Protein AF-A0A9W6C426-F1 (afdb_monomer)

Organism: NCBI:txid2994035

Nearest PDB structures (foldseek):
  2np3-assembly1_A  TM=6.217E-01  e=1.677E+00  Streptomyces coelicolor
  7q3g-assembly1_B  TM=4.471E-01  e=3.469E+00  Desulfofustis sp. PB-SRB1
  1wkb-assembly1_A  TM=2.746E-01  e=7.175E+00  Pyrococcus horikoshii

Structure (mmCIF, N/CA/C/O backbone):
data_AF-A0A9W6C426-F1
#
_entry.id   AF-A0A9W6C426-F1
#
loop_
_atom_site.group_PDB
_atom_site.id
_atom_site.type_symbol
_atom_site.label_atom_id
_atom_site.label_alt_id
_atom_site.label_comp_id
_atom_site.label_asym_id
_atom_site.label_entity_id
_atom_site.label_seq_id
_atom_site.pdbx_PDB_ins_code
_atom_site.Cartn_x
_atom_site.Cartn_y
_atom_site.Cartn_z
_atom_site.occupancy
_atom_site.B_iso_or_equiv
_atom_site.auth_seq_id
_atom_site.auth_comp_id
_atom_site.auth_asym_id
_atom_site.auth_atom_id
_atom_site.pdbx_PDB_model_num
ATOM 1 N N . MET A 1 1 ? -37.315 -2.433 -3.346 1.00 57.47 1 MET A N 1
ATOM 2 C CA . MET A 1 1 ? -35.868 -2.476 -3.648 1.00 57.47 1 MET A CA 1
ATOM 3 C C . MET A 1 1 ? -35.160 -3.072 -2.438 1.00 57.47 1 MET A C 1
ATOM 5 O O . MET A 1 1 ? -35.534 -2.730 -1.323 1.00 57.47 1 MET A O 1
ATOM 9 N N . ASP A 1 2 ? -34.257 -4.036 -2.624 1.00 78.31 2 ASP A N 1
ATOM 10 C CA . ASP A 1 2 ? -33.597 -4.727 -1.507 1.00 78.31 2 ASP A CA 1
ATOM 11 C C . ASP A 1 2 ? -32.566 -3.794 -0.852 1.00 78.31 2 ASP A C 1
ATOM 13 O O . ASP A 1 2 ? -31.550 -3.458 -1.465 1.00 78.31 2 ASP A O 1
ATOM 17 N N . LYS A 1 3 ? -32.824 -3.387 0.398 1.00 67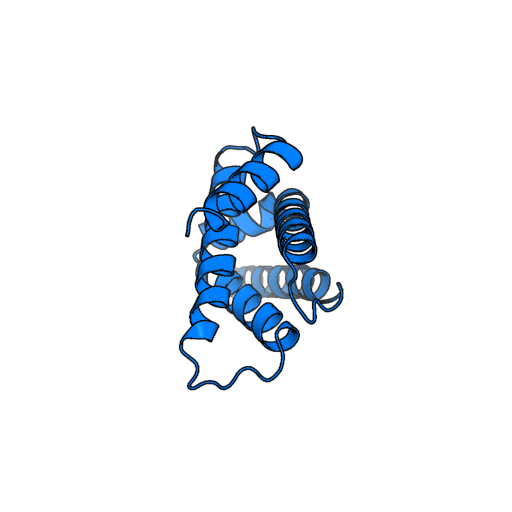.25 3 LYS A N 1
ATOM 18 C CA . LYS A 1 3 ? -31.956 -2.483 1.170 1.00 67.25 3 LYS A CA 1
ATOM 19 C C . LYS A 1 3 ? -30.510 -2.991 1.258 1.00 67.25 3 LYS A C 1
ATOM 21 O O . LYS A 1 3 ? -29.590 -2.182 1.362 1.00 67.25 3 LYS A O 1
ATOM 26 N N . ARG A 1 4 ? -30.281 -4.311 1.170 1.00 61.16 4 ARG A N 1
ATOM 27 C CA . ARG A 1 4 ? -28.927 -4.894 1.116 1.00 61.16 4 ARG A CA 1
ATOM 28 C C . ARG A 1 4 ? -28.231 -4.631 -0.218 1.00 61.16 4 ARG A C 1
ATOM 30 O O . ARG A 1 4 ? -27.038 -4.336 -0.227 1.00 61.16 4 ARG A O 1
ATOM 37 N N . LYS A 1 5 ? -28.955 -4.692 -1.340 1.00 63.97 5 LYS A N 1
ATOM 38 C CA . LYS A 1 5 ? -28.400 -4.356 -2.662 1.00 63.97 5 LYS A CA 1
ATOM 39 C C . LYS A 1 5 ? -28.050 -2.876 -2.762 1.00 63.97 5 LYS A C 1
ATOM 41 O O . LYS A 1 5 ? -26.979 -2.561 -3.264 1.00 63.97 5 LYS A O 1
ATOM 46 N N . GLU A 1 6 ? -28.892 -1.989 -2.238 1.00 62.62 6 GLU A N 1
ATOM 47 C CA . GLU A 1 6 ? -28.593 -0.550 -2.197 1.00 62.62 6 GLU A CA 1
ATOM 48 C C . GLU A 1 6 ? -27.393 -0.220 -1.307 1.00 62.62 6 GLU A C 1
ATOM 50 O O . GLU A 1 6 ? -26.565 0.605 -1.685 1.00 62.62 6 GLU A O 1
ATOM 55 N N . ALA A 1 7 ? -27.265 -0.868 -0.146 1.00 56.91 7 ALA A N 1
ATOM 56 C CA . ALA A 1 7 ? -26.103 -0.688 0.721 1.00 56.91 7 ALA A CA 1
ATOM 57 C C . ALA A 1 7 ? -24.811 -1.157 0.032 1.00 56.91 7 ALA A C 1
ATOM 59 O O . ALA A 1 7 ? -23.821 -0.429 0.029 1.00 56.91 7 ALA A O 1
ATOM 60 N N . ASN A 1 8 ? -24.837 -2.321 -0.625 1.00 55.59 8 ASN A N 1
ATOM 61 C CA . ASN A 1 8 ? -23.698 -2.824 -1.394 1.00 55.59 8 ASN A CA 1
ATOM 62 C C . ASN A 1 8 ? -23.347 -1.920 -2.583 1.00 55.59 8 ASN A C 1
ATOM 64 O O . ASN A 1 8 ? -22.170 -1.740 -2.882 1.00 55.59 8 ASN A O 1
ATOM 68 N N . LEU A 1 9 ? -24.346 -1.338 -3.252 1.00 57.94 9 LEU A N 1
ATOM 69 C CA . LEU A 1 9 ? -24.132 -0.414 -4.364 1.00 57.94 9 LEU A CA 1
ATOM 70 C C . LEU A 1 9 ? -23.492 0.896 -3.886 1.00 57.94 9 LEU A C 1
ATOM 72 O O . LEU A 1 9 ? -22.488 1.310 -4.448 1.00 57.94 9 LEU A O 1
ATOM 76 N N . ARG A 1 10 ? -23.975 1.477 -2.780 1.00 61.31 10 ARG A N 1
ATOM 77 C CA . ARG A 1 10 ? -23.374 2.680 -2.172 1.00 61.31 10 ARG A CA 1
ATOM 78 C C . ARG A 1 10 ? -21.956 2.441 -1.670 1.00 61.31 10 ARG A C 1
ATOM 80 O O . ARG A 1 10 ? -21.122 3.339 -1.730 1.00 61.31 10 ARG A O 1
ATOM 87 N N . VAL A 1 11 ? -21.679 1.242 -1.155 1.00 56.84 11 VAL A N 1
ATOM 88 C CA . VAL A 1 11 ? -20.317 0.832 -0.793 1.00 56.84 11 VAL A CA 1
ATOM 89 C C . VAL A 1 11 ? -19.450 0.787 -2.051 1.00 56.84 11 VAL A C 1
ATOM 91 O O . VAL A 1 11 ? -18.407 1.426 -2.063 1.00 56.84 11 VAL A O 1
ATOM 94 N N . LYS A 1 12 ? -19.905 0.151 -3.138 1.00 54.16 12 LYS A N 1
ATOM 95 C CA . LYS A 1 12 ? -19.196 0.131 -4.432 1.00 54.16 12 LYS A CA 1
ATOM 96 C C . LYS A 1 12 ? -18.972 1.521 -5.037 1.00 54.16 12 LYS A C 1
ATOM 98 O O . LYS A 1 12 ? -17.904 1.764 -5.583 1.00 54.16 12 LYS A O 1
ATOM 103 N N . GLU A 1 13 ? -19.927 2.437 -4.915 1.00 61.69 13 GLU A N 1
ATOM 104 C CA . GLU A 1 13 ? -19.784 3.822 -5.384 1.00 61.69 13 GLU A CA 1
ATOM 105 C C . GLU A 1 13 ? -18.767 4.595 -4.546 1.00 61.69 13 GLU A C 1
ATOM 107 O O . GLU A 1 13 ? -17.865 5.205 -5.104 1.00 61.69 13 GLU A O 1
ATOM 112 N N . LYS A 1 14 ? -18.831 4.503 -3.210 1.00 55.56 14 LYS A N 1
ATOM 113 C CA . LYS A 1 14 ? -17.817 5.112 -2.332 1.00 55.56 14 LYS A CA 1
ATOM 114 C C . LYS A 1 14 ? -16.420 4.555 -2.588 1.00 55.56 14 LYS A C 1
ATOM 116 O O . LYS A 1 14 ? -15.454 5.305 -2.517 1.00 55.56 14 LYS A O 1
ATOM 121 N N . ILE A 1 15 ? -16.331 3.262 -2.893 1.00 56.28 15 ILE A N 1
ATOM 122 C CA . ILE A 1 15 ? -15.105 2.589 -3.323 1.00 56.28 15 ILE A CA 1
ATOM 123 C C . ILE A 1 15 ? -14.601 3.228 -4.612 1.00 56.28 15 ILE A C 1
ATOM 125 O O . ILE A 1 15 ? -13.499 3.760 -4.619 1.00 56.28 15 ILE A O 1
ATOM 129 N N . ALA A 1 16 ? -15.421 3.255 -5.664 1.00 52.25 16 ALA A N 1
ATOM 130 C CA . ALA A 1 16 ? -15.054 3.823 -6.956 1.00 52.25 16 ALA A CA 1
ATOM 131 C C . ALA A 1 16 ? -14.654 5.303 -6.856 1.00 52.25 16 ALA A C 1
ATOM 133 O O . ALA A 1 16 ? -13.658 5.696 -7.445 1.00 52.25 16 ALA A O 1
ATOM 134 N N . THR A 1 17 ? -15.369 6.118 -6.077 1.00 55.06 17 THR A N 1
ATOM 135 C CA . THR A 1 17 ? -15.044 7.539 -5.884 1.00 55.06 17 THR A CA 1
ATOM 136 C C . THR A 1 17 ? -13.759 7.732 -5.090 1.00 55.06 17 THR A C 1
ATOM 138 O O . THR A 1 17 ? -12.928 8.546 -5.483 1.00 55.06 17 THR A O 1
ATOM 141 N N . ALA A 1 18 ? -13.569 6.981 -3.998 1.00 54.41 18 ALA A N 1
ATOM 142 C CA . ALA A 1 18 ? -12.328 7.037 -3.235 1.00 54.41 18 ALA A CA 1
ATOM 143 C C . ALA A 1 18 ? -11.147 6.656 -4.126 1.00 54.41 18 ALA A C 1
ATOM 145 O O . ALA A 1 18 ? -10.164 7.377 -4.111 1.00 54.41 18 ALA A O 1
ATOM 146 N N . LEU A 1 19 ? -11.297 5.599 -4.934 1.00 53.09 19 LEU A N 1
ATOM 147 C CA . LEU A 1 19 ? -10.310 5.082 -5.883 1.00 53.09 19 LEU A CA 1
ATOM 148 C C . LEU A 1 19 ? -10.016 6.031 -7.052 1.00 53.09 19 LEU A C 1
ATOM 150 O O . LEU A 1 19 ? -8.852 6.238 -7.369 1.00 53.09 19 LEU A O 1
ATOM 154 N N . LEU A 1 20 ? -11.034 6.648 -7.660 1.00 53.09 20 LEU A N 1
ATOM 155 C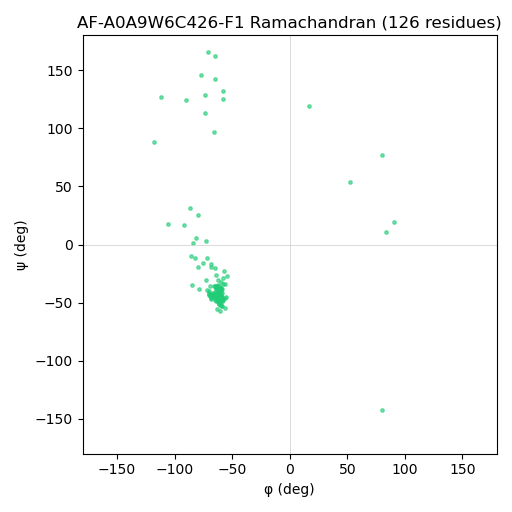 CA . LEU A 1 20 ? -10.871 7.666 -8.708 1.00 53.09 20 LEU A CA 1
ATOM 156 C C . LEU A 1 20 ? -10.064 8.864 -8.196 1.00 53.09 20 LEU A C 1
ATOM 158 O O . LEU A 1 20 ? -9.187 9.357 -8.895 1.00 53.09 20 LEU A O 1
ATOM 162 N N . TYR A 1 21 ? -10.282 9.256 -6.939 1.00 53.16 21 TYR A N 1
ATOM 163 C CA . TYR A 1 21 ? -9.503 10.304 -6.281 1.00 53.16 21 TYR A CA 1
ATOM 164 C C . TYR A 1 21 ? -8.036 9.896 -6.016 1.00 53.16 21 TYR A C 1
ATOM 166 O O . TYR A 1 21 ? -7.184 10.756 -5.810 1.00 53.16 21 TYR A O 1
ATOM 174 N N . LEU A 1 22 ? -7.718 8.591 -6.017 1.00 51.47 22 LEU A N 1
ATOM 175 C CA . LEU A 1 2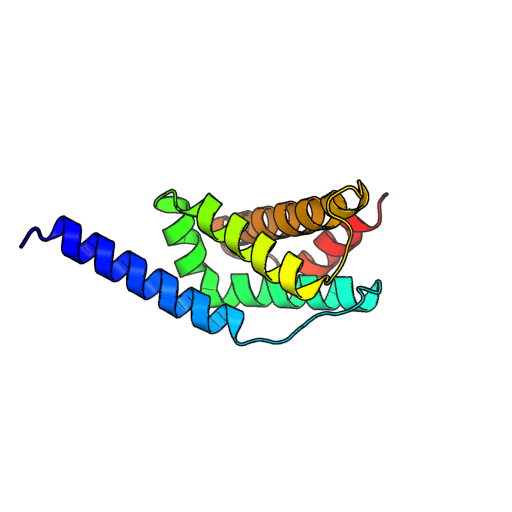2 ? -6.339 8.080 -5.869 1.00 51.47 22 LEU A CA 1
ATOM 176 C C . LEU A 1 22 ? -5.614 8.049 -7.204 1.00 51.47 22 LEU A C 1
ATOM 178 O O . LEU A 1 22 ? -4.410 8.276 -7.251 1.00 51.47 22 LEU A O 1
ATOM 182 N N . LEU A 1 23 ? -6.363 7.758 -8.269 1.00 49.06 23 LEU A N 1
ATOM 183 C CA . LEU A 1 23 ? -5.872 7.680 -9.641 1.00 49.06 23 LEU A CA 1
ATOM 184 C C . LEU A 1 23 ? -5.606 9.069 -10.250 1.00 49.06 23 LEU A C 1
ATOM 186 O O . LEU A 1 23 ? -4.885 9.173 -11.235 1.00 49.06 23 LEU A O 1
ATOM 190 N N . GLU A 1 24 ? -6.126 10.148 -9.654 1.00 51.22 24 GLU A N 1
ATOM 191 C CA . GLU A 1 24 ? -5.888 11.534 -10.095 1.00 51.22 24 GLU A CA 1
ATOM 192 C C . GLU A 1 24 ? -4.474 12.086 -9.789 1.00 51.22 24 GLU A C 1
ATOM 194 O O . GLU A 1 24 ? -4.184 13.243 -10.101 1.00 51.22 24 GLU A O 1
ATOM 199 N N . GLN A 1 25 ? -3.551 11.297 -9.222 1.00 46.25 25 GLN A N 1
ATOM 200 C CA . GLN A 1 25 ? -2.183 11.739 -8.897 1.00 46.25 25 GLN A CA 1
ATOM 201 C C . GLN A 1 25 ? -1.134 11.043 -9.795 1.00 46.25 25 GLN A C 1
ATOM 203 O O . GLN A 1 25 ? -1.113 9.826 -9.946 1.00 46.25 25 GLN A O 1
ATOM 208 N N . LYS A 1 26 ? -0.286 11.862 -10.438 1.00 48.44 26 LYS A N 1
ATOM 209 C CA . LYS A 1 26 ? 0.528 11.563 -11.636 1.00 48.44 26 LYS A CA 1
ATOM 210 C C . LYS A 1 26 ? 1.637 10.497 -11.496 1.00 48.44 26 LYS A C 1
ATOM 212 O O . LYS A 1 26 ? 2.408 10.509 -10.549 1.00 48.44 26 LYS A O 1
ATOM 217 N N . SER A 1 27 ? 1.768 9.725 -12.586 1.00 45.91 27 SER A N 1
ATOM 218 C CA . SER A 1 27 ? 2.952 9.178 -13.296 1.00 45.91 27 SER A CA 1
ATOM 219 C C . SER A 1 27 ? 4.326 9.149 -12.602 1.00 45.91 27 SER A C 1
ATOM 221 O O . SER A 1 27 ? 4.965 10.185 -12.432 1.00 45.91 27 SER A O 1
ATOM 223 N N . ILE A 1 28 ? 4.869 7.937 -12.443 1.00 39.62 28 ILE A N 1
ATOM 224 C CA . ILE A 1 28 ? 6.274 7.633 -12.122 1.00 39.62 28 ILE A CA 1
ATOM 225 C C . ILE A 1 28 ? 6.902 6.827 -13.275 1.00 39.62 28 ILE A C 1
ATOM 227 O O . ILE A 1 28 ? 6.921 5.597 -13.267 1.00 39.62 28 ILE A O 1
ATOM 231 N N . SER A 1 29 ? 7.464 7.504 -14.269 1.00 39.19 29 SER A N 1
ATOM 232 C CA . SER A 1 29 ? 8.318 6.841 -15.256 1.00 39.19 29 SER A CA 1
ATOM 233 C C . SER A 1 29 ? 9.774 6.861 -14.781 1.00 39.19 29 SER A C 1
ATOM 235 O O . SER A 1 29 ? 10.315 7.944 -14.596 1.00 39.19 29 SER A O 1
ATOM 237 N N . GLN A 1 30 ? 10.390 5.672 -14.698 1.00 42.25 30 GLN A N 1
ATOM 238 C CA . GLN A 1 30 ? 11.814 5.378 -14.420 1.00 42.25 30 GLN A CA 1
ATOM 239 C C . GLN A 1 30 ? 12.252 5.428 -12.947 1.00 42.25 30 GLN A C 1
ATOM 241 O O . GLN A 1 30 ? 12.942 6.340 -12.551 1.00 42.25 30 GLN A O 1
ATOM 246 N N . ILE A 1 31 ? 11.943 4.401 -12.146 1.00 50.62 31 ILE A N 1
ATOM 247 C CA . ILE A 1 31 ? 12.299 4.350 -10.714 1.00 50.62 31 ILE A CA 1
ATOM 248 C C . ILE A 1 31 ? 13.828 4.278 -10.492 1.00 50.62 31 ILE A C 1
ATOM 250 O O . ILE A 1 31 ? 14.424 3.201 -10.483 1.00 50.62 31 ILE A O 1
ATOM 254 N N . THR A 1 32 ? 14.470 5.415 -10.238 1.00 51.34 32 THR A N 1
ATOM 255 C CA . THR A 1 32 ? 15.731 5.498 -9.490 1.00 51.34 32 THR A CA 1
ATOM 256 C C . THR A 1 32 ? 15.491 5.203 -8.003 1.00 51.34 32 THR A C 1
ATOM 258 O O . THR A 1 32 ? 14.364 5.219 -7.510 1.00 51.34 32 THR A O 1
ATOM 261 N N . ILE A 1 33 ? 16.557 4.947 -7.233 1.00 53.59 33 ILE A N 1
ATOM 262 C CA . ILE A 1 33 ? 16.460 4.695 -5.779 1.00 53.59 33 ILE A CA 1
ATOM 263 C C . ILE A 1 33 ? 15.757 5.854 -5.044 1.00 53.59 33 ILE A C 1
ATOM 265 O O . ILE A 1 33 ? 15.042 5.624 -4.068 1.00 53.59 33 ILE A O 1
ATOM 269 N N . THR A 1 34 ? 15.945 7.088 -5.513 1.00 55.56 34 THR A N 1
ATOM 270 C CA . THR A 1 34 ? 15.288 8.279 -4.963 1.00 55.56 34 THR A CA 1
ATOM 271 C C . THR A 1 34 ? 13.788 8.261 -5.244 1.00 55.56 34 THR A C 1
ATOM 273 O O . THR A 1 34 ? 12.997 8.503 -4.333 1.00 55.56 34 THR A O 1
ATOM 276 N N . GLU A 1 35 ? 13.386 7.896 -6.461 1.00 65.56 35 GLU A N 1
ATOM 277 C CA . GLU A 1 35 ? 11.972 7.739 -6.816 1.00 65.56 35 GLU A CA 1
ATOM 278 C C . GLU A 1 35 ? 11.332 6.581 -6.052 1.00 65.56 35 GLU A C 1
ATOM 280 O O . GLU A 1 35 ? 10.207 6.716 -5.596 1.00 65.56 35 GLU A O 1
ATOM 285 N N . LEU A 1 36 ? 12.050 5.483 -5.793 1.00 66.38 36 LEU A N 1
ATOM 286 C CA . LEU A 1 36 ? 11.526 4.382 -4.977 1.00 66.38 36 LEU A CA 1
ATOM 287 C C . LEU A 1 36 ? 11.138 4.850 -3.567 1.00 66.38 36 LEU A C 1
ATOM 289 O O . LEU A 1 36 ? 10.059 4.506 -3.079 1.00 66.38 36 LEU A O 1
ATOM 293 N N . ILE A 1 37 ? 12.008 5.641 -2.928 1.00 68.12 37 ILE A N 1
ATOM 294 C CA . ILE A 1 37 ? 11.750 6.205 -1.596 1.00 68.12 37 ILE A CA 1
ATOM 295 C C . ILE A 1 37 ? 10.560 7.161 -1.642 1.00 68.12 37 ILE A C 1
ATOM 297 O O . ILE A 1 37 ? 9.667 7.077 -0.799 1.00 68.12 37 ILE A O 1
ATOM 301 N N . GLN A 1 38 ? 10.528 8.054 -2.632 1.00 74.12 38 GLN A N 1
ATOM 302 C CA . GLN A 1 38 ? 9.427 9.001 -2.799 1.00 74.12 38 GLN A CA 1
ATOM 303 C C . GLN A 1 38 ? 8.095 8.277 -3.030 1.00 74.12 38 GLN A C 1
ATOM 305 O O . GLN A 1 38 ? 7.104 8.609 -2.387 1.00 74.12 38 GLN A O 1
ATOM 310 N N . ASN A 1 39 ? 8.080 7.232 -3.855 1.00 76.81 39 ASN A N 1
ATOM 311 C CA . ASN A 1 39 ? 6.888 6.437 -4.146 1.00 76.81 39 ASN A CA 1
ATOM 312 C C . ASN A 1 39 ? 6.399 5.665 -2.927 1.00 76.81 39 ASN A C 1
ATOM 314 O O . ASN A 1 39 ? 5.204 5.661 -2.641 1.00 76.81 39 ASN A O 1
ATOM 318 N N . ALA A 1 40 ? 7.318 5.056 -2.171 1.00 83.75 40 ALA A N 1
ATOM 319 C CA . ALA A 1 40 ? 6.972 4.387 -0.923 1.00 83.75 40 ALA A CA 1
ATOM 320 C C . ALA A 1 40 ? 6.346 5.377 0.069 1.00 83.75 40 ALA A C 1
ATOM 322 O O . ALA A 1 40 ? 5.280 5.097 0.617 1.00 83.75 40 ALA A O 1
ATOM 323 N N . ARG A 1 41 ? 6.953 6.562 0.236 1.00 87.00 41 ARG A N 1
ATOM 324 C CA . ARG A 1 41 ? 6.417 7.625 1.096 1.00 87.00 41 ARG A CA 1
ATOM 325 C C . ARG A 1 41 ? 5.024 8.063 0.653 1.00 87.00 41 ARG A C 1
ATOM 327 O O . ARG A 1 41 ? 4.128 8.125 1.487 1.00 87.00 41 ARG A O 1
ATOM 334 N N . MET A 1 42 ? 4.830 8.337 -0.639 1.00 83.62 42 MET A N 1
ATOM 335 C CA . MET A 1 42 ? 3.525 8.717 -1.196 1.00 83.62 42 MET A CA 1
ATOM 336 C C . MET A 1 42 ? 2.478 7.624 -0.963 1.00 83.62 42 MET A C 1
ATOM 338 O O . MET A 1 42 ? 1.353 7.923 -0.567 1.00 83.62 42 MET A O 1
ATOM 342 N N . GLY A 1 43 ? 2.857 6.354 -1.130 1.00 84.88 43 GLY A N 1
ATOM 343 C CA . GLY A 1 43 ? 2.010 5.211 -0.808 1.00 84.88 43 GLY A CA 1
ATOM 344 C C . GLY A 1 43 ? 1.596 5.197 0.663 1.00 84.88 43 GLY A C 1
ATOM 345 O O . GLY A 1 43 ? 0.404 5.162 0.967 1.00 84.88 43 GLY A O 1
ATOM 346 N N . PHE A 1 44 ? 2.552 5.276 1.592 1.00 90.75 44 PHE A N 1
ATOM 347 C CA . PHE A 1 44 ? 2.245 5.309 3.025 1.00 90.75 44 PHE A CA 1
ATOM 348 C C . PHE A 1 44 ? 1.453 6.552 3.436 1.00 90.75 44 PHE A C 1
ATOM 350 O O . PHE A 1 44 ? 0.558 6.439 4.269 1.00 90.75 44 PHE A O 1
ATOM 357 N N . GLU A 1 45 ? 1.695 7.717 2.835 1.00 88.31 45 GLU A N 1
ATOM 358 C CA . GLU A 1 45 ? 0.892 8.917 3.081 1.00 88.31 45 GLU A CA 1
ATOM 359 C C . GLU A 1 45 ? -0.555 8.713 2.619 1.00 88.31 45 GLU A C 1
ATOM 361 O O . GLU A 1 45 ? -1.497 9.017 3.359 1.00 88.31 45 GLU A O 1
ATOM 366 N N . PHE A 1 46 ? -0.739 8.134 1.429 1.00 85.12 46 PHE A N 1
ATOM 367 C CA . PHE A 1 46 ? -2.044 7.755 0.908 1.00 85.12 46 PHE A CA 1
ATOM 368 C C . PHE A 1 46 ? -2.770 6.810 1.884 1.00 85.12 46 PHE A C 1
ATOM 370 O O . PHE A 1 46 ? -3.870 7.121 2.354 1.00 85.12 46 PHE A O 1
ATOM 377 N N . PHE A 1 47 ? -2.141 5.700 2.276 1.00 88.75 47 PHE A N 1
ATOM 378 C CA . PHE A 1 47 ? -2.725 4.772 3.247 1.00 88.75 47 PHE A CA 1
ATOM 379 C C . PHE A 1 47 ? -2.984 5.447 4.595 1.00 88.75 47 PHE A C 1
ATOM 381 O O . PHE A 1 47 ? -4.025 5.220 5.206 1.00 88.75 47 PHE A O 1
ATOM 388 N N . GLY A 1 48 ? -2.092 6.328 5.040 1.00 88.44 48 GLY A N 1
ATOM 389 C CA . GLY A 1 48 ? -2.243 7.109 6.260 1.00 88.44 48 GLY A CA 1
ATOM 390 C C . GLY A 1 48 ? -3.502 7.973 6.242 1.00 88.44 48 GLY A C 1
ATOM 391 O O . GLY A 1 48 ? -4.290 7.933 7.195 1.00 88.44 48 GLY A O 1
ATOM 392 N N . ARG A 1 49 ? -3.725 8.694 5.139 1.00 85.62 49 ARG A N 1
ATOM 393 C CA . ARG A 1 49 ? -4.853 9.611 4.937 1.00 85.62 49 ARG A CA 1
ATOM 394 C C . ARG A 1 49 ? -6.188 8.884 4.787 1.00 85.62 49 ARG A C 1
ATOM 396 O O . ARG A 1 49 ? -7.169 9.284 5.407 1.00 85.62 49 ARG A O 1
ATOM 403 N N . TYR A 1 50 ? -6.225 7.795 4.021 1.00 83.94 50 TYR A N 1
ATOM 404 C CA . TYR A 1 50 ? -7.461 7.067 3.689 1.00 83.94 50 TYR A CA 1
ATOM 405 C C . TYR A 1 50 ? -7.607 5.732 4.432 1.00 83.94 50 TYR A C 1
ATOM 407 O O . TYR A 1 50 ? -8.417 4.879 4.066 1.00 83.94 50 TYR A O 1
ATOM 415 N N . GLY A 1 51 ? -6.844 5.552 5.510 1.00 87.69 51 GLY A N 1
ATOM 416 C CA . GLY A 1 51 ? -6.680 4.266 6.180 1.00 87.69 51 GLY A CA 1
ATOM 417 C C . GLY A 1 51 ? -7.967 3.618 6.674 1.00 87.69 51 GLY A C 1
ATOM 418 O O . GLY A 1 51 ? -8.091 2.402 6.593 1.00 87.69 51 GLY A O 1
ATOM 419 N N . GLN A 1 52 ? -8.956 4.403 7.115 1.00 84.62 52 GLN A N 1
ATOM 420 C CA . GLN A 1 52 ? -10.242 3.847 7.546 1.00 84.62 52 GLN A CA 1
ATOM 421 C C . GLN A 1 52 ? -10.982 3.161 6.388 1.00 84.62 52 GLN A C 1
ATOM 423 O O . GLN A 1 52 ? -11.494 2.061 6.560 1.00 84.62 52 GLN A O 1
ATOM 428 N N . ILE A 1 53 ? -10.971 3.764 5.194 1.00 82.38 53 ILE A N 1
ATOM 429 C CA . ILE A 1 53 ? -11.592 3.188 3.993 1.00 82.38 53 ILE A CA 1
ATOM 430 C C . ILE A 1 53 ? -10.871 1.892 3.612 1.00 82.38 53 ILE A C 1
ATOM 432 O O . ILE A 1 53 ? -11.515 0.883 3.344 1.00 82.38 53 ILE A O 1
ATOM 436 N N . VAL A 1 54 ? -9.536 1.896 3.642 1.00 85.19 54 VAL A N 1
ATOM 437 C CA . VAL A 1 54 ? -8.716 0.710 3.344 1.00 85.19 54 VAL A CA 1
ATOM 438 C C . VAL A 1 54 ? -8.990 -0.423 4.339 1.00 85.19 54 VAL A C 1
ATOM 440 O O . VAL A 1 54 ? -9.144 -1.576 3.932 1.00 85.19 54 VAL A O 1
ATOM 443 N N . LEU A 1 55 ? -9.095 -0.106 5.633 1.00 89.81 55 LEU A N 1
ATOM 444 C CA . LEU A 1 55 ? -9.416 -1.073 6.684 1.00 89.81 55 LEU A CA 1
ATOM 445 C C . LEU A 1 55 ? -10.824 -1.648 6.523 1.00 89.81 55 LEU A C 1
ATOM 447 O O . LEU A 1 55 ? -10.990 -2.866 6.611 1.00 89.81 55 LEU A O 1
ATOM 451 N N . ASP A 1 56 ? -11.816 -0.801 6.254 1.00 85.25 56 ASP A N 1
ATOM 452 C CA . ASP A 1 56 ? -13.196 -1.228 6.025 1.00 85.25 56 ASP A CA 1
ATOM 453 C C . ASP A 1 56 ? -13.273 -2.146 4.801 1.00 85.25 56 ASP A C 1
ATOM 455 O O . ASP A 1 56 ? -13.841 -3.236 4.870 1.00 85.25 56 ASP A O 1
ATOM 459 N N . LEU A 1 57 ? -12.618 -1.767 3.702 1.00 80.44 57 LEU A N 1
ATOM 460 C CA . LEU A 1 57 ? -12.569 -2.571 2.485 1.00 80.44 57 LEU A CA 1
ATOM 461 C C . LEU A 1 57 ? -11.935 -3.934 2.700 1.00 80.44 57 LEU A C 1
ATOM 463 O O . LEU A 1 57 ? -12.508 -4.953 2.311 1.00 80.44 57 LEU A O 1
ATOM 467 N N . HIS A 1 58 ? -10.777 -3.963 3.355 1.00 86.69 58 HIS A N 1
ATOM 468 C CA . HIS A 1 58 ? -10.124 -5.213 3.704 1.00 86.69 58 HIS A CA 1
ATOM 469 C C . HIS A 1 58 ? -11.031 -6.069 4.603 1.00 86.69 58 HIS A C 1
ATOM 471 O O . HIS A 1 58 ? -11.165 -7.272 4.381 1.00 86.69 58 HIS A O 1
ATOM 477 N N . ARG A 1 59 ? -11.684 -5.469 5.607 1.00 88.25 59 ARG A N 1
ATOM 478 C CA . ARG A 1 59 ? -12.596 -6.170 6.525 1.00 88.25 59 ARG A CA 1
ATOM 479 C C . ARG A 1 59 ? -13.800 -6.779 5.803 1.00 88.25 59 ARG A C 1
ATOM 481 O O . ARG A 1 59 ? -14.242 -7.856 6.190 1.00 88.25 59 ARG A O 1
ATOM 488 N N . PHE A 1 60 ? -14.307 -6.127 4.760 1.00 85.75 60 PHE A N 1
ATOM 489 C CA . PHE A 1 60 ? -15.398 -6.644 3.930 1.00 85.75 60 PHE A CA 1
ATOM 490 C C . PHE A 1 60 ? -14.948 -7.652 2.858 1.00 85.75 60 PHE A C 1
ATOM 492 O O . PHE A 1 60 ? -15.772 -8.093 2.061 1.00 85.75 60 PHE A O 1
ATOM 499 N N . GLY A 1 61 ? -13.669 -8.045 2.839 1.00 83.88 61 GLY A N 1
ATOM 500 C CA . GLY A 1 61 ? -13.137 -9.026 1.890 1.00 83.88 61 GLY A CA 1
ATOM 501 C C . GLY A 1 61 ? -12.740 -8.441 0.532 1.00 83.88 61 GLY A C 1
ATOM 502 O O . GLY A 1 61 ? -12.431 -9.194 -0.382 1.00 83.88 61 GLY A O 1
ATOM 503 N N . TYR A 1 62 ? -12.695 -7.113 0.394 1.00 84.81 62 TYR A N 1
ATOM 504 C CA . TYR A 1 62 ? -12.310 -6.422 -0.844 1.00 84.81 62 TYR A CA 1
ATOM 505 C C . TYR A 1 62 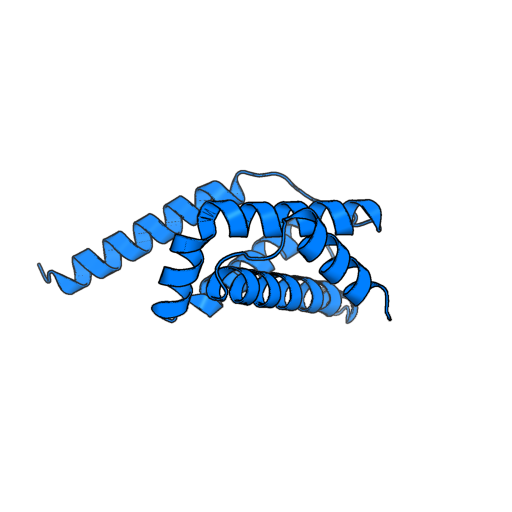? -10.809 -6.088 -0.915 1.00 84.81 62 TYR A C 1
ATOM 507 O O . TYR A 1 62 ? -10.396 -5.257 -1.720 1.00 84.81 62 TYR A O 1
ATOM 515 N N . GLY A 1 63 ? -9.974 -6.719 -0.082 1.00 84.56 63 GLY A N 1
ATOM 516 C CA . GLY A 1 63 ? -8.528 -6.469 -0.059 1.00 84.56 63 GLY A CA 1
ATOM 517 C C . GLY A 1 63 ? -7.830 -6.784 -1.388 1.00 84.56 63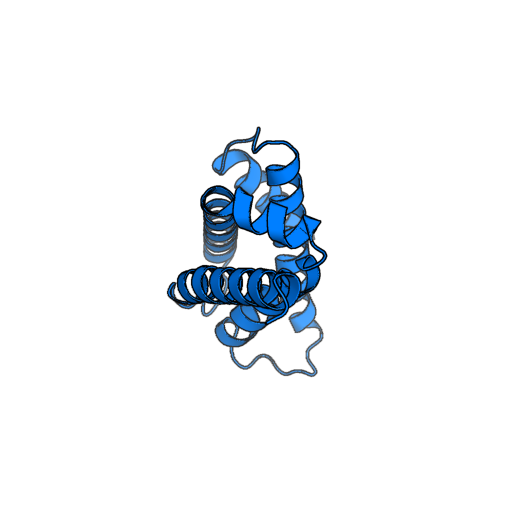 GLY A C 1
ATOM 518 O O . GLY A 1 63 ? -6.970 -6.020 -1.816 1.00 84.56 63 GLY A O 1
ATOM 519 N N . SER A 1 64 ? -8.247 -7.853 -2.078 1.00 86.00 64 SER A N 1
ATOM 520 C CA . SER A 1 64 ? -7.696 -8.211 -3.394 1.00 86.00 64 SER A CA 1
ATOM 521 C C . SER A 1 64 ? -7.979 -7.150 -4.455 1.00 86.00 64 SER A C 1
ATOM 523 O O . SER A 1 64 ? -7.098 -6.855 -5.245 1.00 86.00 64 SER A O 1
ATOM 525 N N . ILE A 1 65 ? -9.150 -6.502 -4.415 1.00 81.94 65 ILE A N 1
ATOM 526 C CA . ILE A 1 65 ? -9.497 -5.420 -5.350 1.00 81.94 65 ILE A CA 1
ATOM 527 C C . ILE A 1 65 ? -8.525 -4.248 -5.193 1.00 81.94 65 ILE A C 1
ATOM 529 O O . ILE A 1 65 ? -8.059 -3.701 -6.185 1.00 81.94 65 ILE A O 1
ATOM 533 N N . ILE A 1 66 ? -8.182 -3.878 -3.955 1.00 80.94 66 ILE A N 1
ATOM 534 C CA . ILE A 1 66 ? -7.202 -2.811 -3.706 1.00 80.94 66 ILE A CA 1
ATOM 535 C C . ILE A 1 66 ? -5.842 -3.195 -4.298 1.00 80.94 66 ILE A C 1
ATOM 537 O O . ILE A 1 66 ? -5.211 -2.376 -4.960 1.00 80.94 66 ILE A O 1
ATOM 541 N N . LEU A 1 67 ? -5.400 -4.434 -4.073 1.00 85.62 67 LEU A N 1
ATOM 542 C CA . LEU A 1 67 ? -4.121 -4.918 -4.584 1.00 85.62 67 LEU A CA 1
ATOM 543 C C . LEU A 1 67 ? -4.086 -4.952 -6.120 1.00 85.62 67 LEU A C 1
ATOM 545 O O . LEU A 1 67 ? -3.122 -4.471 -6.709 1.00 85.62 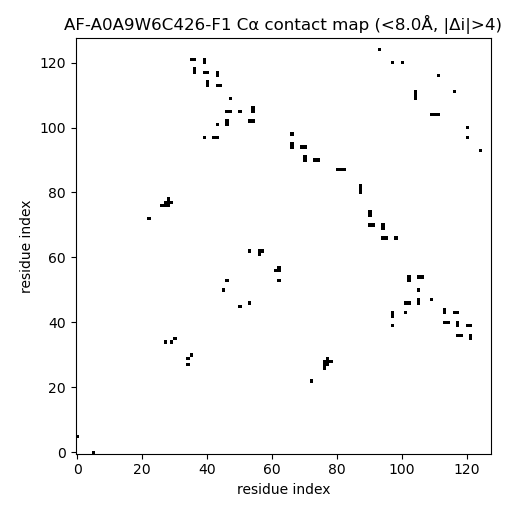67 LEU A O 1
ATOM 549 N N . ASP A 1 68 ? -5.140 -5.456 -6.763 1.00 83.50 68 ASP A N 1
ATOM 550 C CA . ASP A 1 68 ? -5.256 -5.514 -8.224 1.00 83.50 68 ASP A CA 1
ATOM 551 C C . ASP A 1 68 ? -5.219 -4.115 -8.846 1.00 83.50 68 ASP A C 1
ATOM 553 O O . ASP A 1 68 ? -4.562 -3.898 -9.861 1.00 83.50 68 ASP A O 1
ATOM 557 N N . MET A 1 69 ? -5.857 -3.138 -8.204 1.00 78.25 69 MET A N 1
ATOM 558 C CA . MET A 1 69 ? -5.830 -1.752 -8.665 1.00 78.25 69 MET A CA 1
ATOM 559 C C . MET A 1 69 ? -4.465 -1.094 -8.496 1.00 78.25 69 MET A C 1
ATOM 561 O O . MET A 1 69 ? -4.026 -0.365 -9.382 1.00 78.25 69 MET A O 1
ATOM 565 N N . LEU A 1 70 ? -3.772 -1.358 -7.385 1.00 78.69 70 LEU A N 1
ATOM 566 C CA . LEU A 1 70 ? -2.400 -0.885 -7.205 1.00 78.69 70 LEU A CA 1
ATOM 567 C C . LEU A 1 70 ? -1.470 -1.495 -8.257 1.00 78.69 70 LEU A C 1
ATOM 569 O O . LEU A 1 70 ? -0.632 -0.772 -8.792 1.00 78.69 70 LEU A O 1
ATOM 573 N N . ASN A 1 71 ? -1.645 -2.783 -8.572 1.00 82.00 71 ASN A N 1
ATOM 574 C CA . ASN A 1 71 ? -0.923 -3.465 -9.645 1.00 82.00 71 ASN A CA 1
ATOM 575 C C . ASN A 1 71 ? -1.175 -2.793 -10.999 1.00 82.00 71 ASN A C 1
ATOM 577 O O . ASN A 1 71 ? -0.214 -2.399 -11.648 1.00 82.00 71 ASN A O 1
ATOM 581 N N . GLN A 1 72 ? -2.438 -2.585 -11.380 1.00 75.94 72 GLN A N 1
ATOM 582 C CA . GLN A 1 72 ? -2.802 -1.942 -12.650 1.00 75.94 72 GLN A CA 1
ATOM 583 C C . GLN A 1 72 ? -2.248 -0.521 -12.774 1.00 75.94 72 GLN A C 1
ATOM 585 O O . GLN A 1 72 ? -1.610 -0.203 -13.772 1.00 75.94 72 GLN A O 1
ATOM 590 N N . PHE A 1 73 ? -2.414 0.314 -11.743 1.00 72.50 73 PHE A N 1
ATOM 591 C CA . PHE A 1 73 ? -1.873 1.675 -11.745 1.00 72.50 73 PHE A CA 1
ATOM 592 C C . PHE A 1 73 ? -0.359 1.676 -11.983 1.00 72.50 73 PHE A C 1
ATOM 594 O O . PHE A 1 73 ? 0.156 2.425 -12.807 1.00 72.50 73 PHE A O 1
ATOM 601 N N . HIS A 1 74 ? 0.370 0.809 -11.282 1.00 69.56 74 HIS A N 1
ATOM 602 C CA . HIS A 1 74 ? 1.816 0.734 -11.432 1.00 69.56 74 HIS A CA 1
ATOM 603 C C . HIS A 1 74 ? 2.250 0.099 -12.758 1.00 69.56 74 HIS A C 1
ATOM 605 O O . HIS A 1 74 ? 3.309 0.462 -13.255 1.00 69.56 74 HIS A O 1
ATOM 611 N N . GLU A 1 75 ? 1.476 -0.822 -13.337 1.00 73.44 75 GLU A N 1
ATOM 612 C CA . GLU A 1 75 ? 1.723 -1.362 -14.680 1.00 73.44 75 GLU A CA 1
ATOM 613 C C . GLU A 1 75 ? 1.583 -0.273 -15.751 1.00 73.44 75 GLU A C 1
ATOM 615 O O . GLU A 1 75 ? 2.482 -0.114 -16.577 1.00 73.44 75 GLU A O 1
ATOM 620 N N . GLU A 1 76 ? 0.506 0.519 -15.699 1.00 66.00 76 GLU A N 1
ATOM 621 C CA . GLU A 1 76 ? 0.276 1.656 -16.604 1.00 66.00 76 GLU A CA 1
ATOM 622 C C . GLU A 1 76 ? 1.404 2.690 -16.507 1.00 66.00 76 GLU A C 1
ATOM 624 O O . GLU A 1 76 ? 1.848 3.255 -17.508 1.00 66.00 76 GLU A O 1
ATOM 629 N N . VAL A 1 77 ? 1.898 2.903 -15.289 1.00 63.31 77 VAL A N 1
ATOM 630 C CA . VAL A 1 77 ? 2.952 3.867 -14.979 1.00 63.31 77 VAL A CA 1
ATOM 631 C C . VAL A 1 77 ? 4.357 3.349 -15.333 1.00 63.31 77 VAL A C 1
ATOM 633 O O . VAL A 1 77 ? 5.183 4.113 -15.835 1.00 63.31 77 VAL A O 1
ATOM 636 N N . ALA A 1 78 ? 4.642 2.060 -15.121 1.00 61.25 78 ALA A N 1
ATOM 637 C CA . ALA A 1 78 ? 5.937 1.440 -15.420 1.00 61.25 78 ALA A CA 1
ATOM 638 C C . ALA A 1 78 ? 6.199 1.271 -16.931 1.00 61.25 78 ALA A C 1
ATOM 640 O O . ALA A 1 78 ? 7.338 1.011 -17.333 1.00 61.25 78 ALA A O 1
ATOM 641 N N . GLY A 1 79 ? 5.179 1.461 -17.774 1.00 64.19 79 GLY A N 1
ATOM 642 C CA . GLY A 1 79 ? 5.314 1.558 -19.225 1.00 64.19 79 GLY A CA 1
ATOM 643 C C . GLY A 1 79 ? 5.438 0.205 -19.933 1.00 64.19 79 GLY A C 1
ATOM 644 O O . GLY A 1 79 ? 4.782 -0.771 -19.589 1.00 64.19 79 GLY A O 1
ATOM 645 N N . THR A 1 80 ? 6.265 0.135 -20.978 1.00 61.59 80 THR A N 1
ATOM 646 C CA . THR A 1 80 ? 6.270 -0.956 -21.975 1.00 61.59 80 THR A CA 1
ATOM 647 C C . THR A 1 80 ? 7.124 -2.174 -21.596 1.00 61.59 80 THR A C 1
ATOM 649 O O . THR A 1 80 ? 7.682 -2.836 -22.477 1.00 61.59 80 THR A O 1
ATOM 652 N N . MET A 1 81 ? 7.259 -2.495 -20.302 1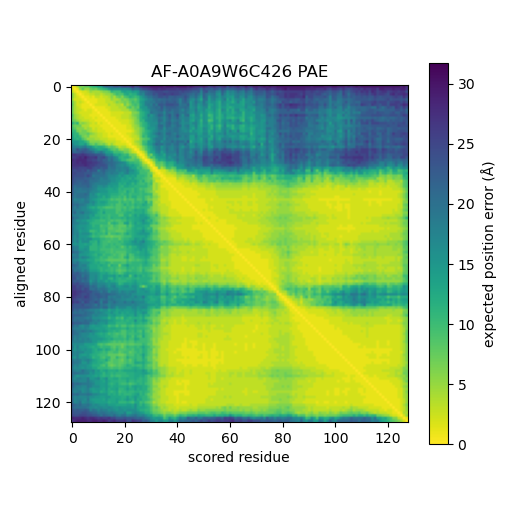.00 68.62 81 MET A N 1
ATOM 653 C CA . MET A 1 81 ? 8.029 -3.675 -19.889 1.00 68.62 81 MET A CA 1
ATOM 654 C C . MET A 1 81 ? 7.443 -4.938 -20.552 1.00 68.62 81 MET A C 1
ATOM 656 O O . MET A 1 81 ? 6.249 -5.200 -20.398 1.00 68.62 81 MET A O 1
ATOM 660 N N . PRO A 1 82 ? 8.240 -5.746 -21.281 1.00 64.12 82 PRO A N 1
ATOM 661 C CA . PRO A 1 82 ? 7.710 -6.921 -21.964 1.00 64.12 82 PRO A CA 1
ATOM 662 C C . PRO A 1 82 ? 7.028 -7.880 -20.982 1.00 64.12 82 PRO A C 1
ATOM 664 O O . PRO A 1 82 ? 7.630 -8.261 -19.979 1.00 64.12 82 PRO A O 1
ATOM 667 N N . HIS A 1 83 ? 5.813 -8.344 -21.298 1.00 67.25 83 HIS A N 1
ATOM 668 C CA . HIS A 1 83 ? 5.073 -9.307 -20.461 1.00 67.25 83 HIS A CA 1
ATOM 669 C C . HIS A 1 83 ? 5.848 -10.614 -20.197 1.00 67.25 83 HIS A C 1
ATOM 671 O O . HIS A 1 83 ? 5.598 -11.308 -19.207 1.00 67.25 83 HIS A O 1
ATOM 677 N N . THR A 1 84 ? 6.806 -10.942 -21.067 1.00 73.62 84 THR A N 1
ATOM 678 C CA . THR A 1 84 ? 7.696 -12.104 -20.965 1.00 73.62 84 THR A CA 1
ATOM 679 C C . THR A 1 84 ? 8.894 -11.887 -20.037 1.00 73.62 84 THR A C 1
ATOM 681 O O . THR A 1 84 ? 9.568 -12.855 -19.692 1.00 73.62 84 THR A O 1
ATOM 684 N N . SER A 1 85 ? 9.168 -10.652 -19.607 1.00 78.75 85 SER A N 1
ATOM 685 C CA . SER A 1 85 ? 10.279 -10.349 -18.705 1.00 78.75 85 SER A CA 1
ATOM 686 C C . SER A 1 85 ? 9.977 -10.817 -17.283 1.00 78.75 85 SER A C 1
ATOM 688 O O . SER A 1 85 ? 8.953 -10.457 -16.700 1.00 78.75 85 SER A O 1
ATOM 690 N N . ILE A 1 86 ? 10.903 -11.574 -16.691 1.00 79.56 86 ILE A N 1
ATOM 691 C CA . ILE A 1 86 ? 10.836 -11.970 -15.277 1.00 79.56 86 ILE A CA 1
ATOM 692 C C . ILE A 1 86 ? 10.926 -10.755 -14.337 1.00 79.56 86 ILE A C 1
ATOM 694 O O . ILE A 1 86 ? 10.369 -10.767 -13.241 1.00 79.56 86 ILE A O 1
ATOM 698 N N . GLU A 1 87 ? 11.552 -9.666 -14.784 1.00 75.81 87 GLU A N 1
ATOM 699 C CA . GLU A 1 87 ? 11.752 -8.453 -13.986 1.00 75.81 87 GLU A CA 1
ATOM 700 C C . GLU A 1 87 ? 10.433 -7.758 -13.621 1.00 75.81 87 GLU A C 1
ATOM 702 O O . GLU A 1 87 ? 10.369 -7.062 -12.607 1.00 75.81 87 GLU A O 1
ATOM 707 N N . ARG A 1 88 ? 9.343 -8.026 -14.359 1.00 75.69 88 ARG A N 1
ATOM 708 C CA . ARG A 1 88 ? 8.008 -7.492 -14.043 1.00 75.69 88 ARG A CA 1
ATOM 709 C C . ARG A 1 88 ? 7.536 -7.893 -12.648 1.00 75.69 88 ARG A C 1
ATOM 711 O O . ARG A 1 88 ? 6.814 -7.148 -11.996 1.00 75.69 88 ARG A O 1
ATOM 718 N N . TYR A 1 89 ? 7.987 -9.044 -12.145 1.00 83.62 89 TYR A N 1
ATOM 719 C CA . TYR A 1 89 ? 7.629 -9.490 -10.803 1.00 83.62 89 TYR A CA 1
ATOM 720 C C . TYR A 1 89 ? 8.243 -8.634 -9.695 1.00 83.62 89 TYR A C 1
ATOM 722 O O . TYR A 1 89 ? 7.715 -8.648 -8.586 1.00 83.62 89 TYR A O 1
ATOM 730 N N . ARG A 1 90 ? 9.278 -7.824 -9.969 1.00 78.56 90 ARG A N 1
ATOM 731 C CA . ARG A 1 90 ? 9.757 -6.828 -8.996 1.00 78.56 90 ARG A CA 1
ATOM 732 C C . ARG A 1 90 ? 8.685 -5.803 -8.660 1.00 78.56 90 ARG A C 1
ATOM 734 O O . ARG A 1 90 ? 8.574 -5.420 -7.500 1.00 78.56 90 ARG A O 1
ATOM 741 N N . LEU A 1 91 ? 7.875 -5.420 -9.648 1.00 78.00 91 LEU A N 1
ATOM 742 C CA . LEU A 1 91 ? 6.754 -4.509 -9.456 1.00 78.00 91 LEU A CA 1
ATOM 743 C C . LEU A 1 91 ? 5.734 -5.108 -8.485 1.00 78.00 91 LEU A C 1
ATOM 745 O O . LEU A 1 91 ? 5.416 -4.498 -7.470 1.00 78.00 91 LEU A O 1
ATOM 749 N N . TYR A 1 92 ? 5.301 -6.347 -8.725 1.00 85.19 92 TYR A N 1
ATOM 750 C CA . TYR A 1 92 ? 4.352 -7.025 -7.838 1.00 85.19 92 TYR A CA 1
ATOM 751 C C . TYR A 1 92 ? 4.928 -7.297 -6.441 1.00 85.19 92 TYR A C 1
ATOM 753 O O . TYR A 1 92 ? 4.206 -7.189 -5.453 1.00 85.19 92 TYR A O 1
ATOM 761 N N . ILE A 1 93 ? 6.225 -7.613 -6.329 1.00 85.75 93 ILE A N 1
ATOM 762 C CA . ILE A 1 93 ? 6.908 -7.762 -5.033 1.00 85.75 93 ILE A CA 1
ATOM 763 C C . ILE A 1 93 ? 6.889 -6.434 -4.266 1.00 85.75 93 ILE A C 1
ATOM 765 O O . ILE A 1 93 ? 6.572 -6.413 -3.074 1.00 85.75 93 ILE A O 1
ATOM 769 N N . TYR A 1 94 ? 7.191 -5.323 -4.940 1.00 85.25 94 TYR A N 1
ATOM 770 C CA . TYR A 1 94 ? 7.140 -3.988 -4.351 1.00 85.25 94 TYR A CA 1
ATOM 771 C C . TYR A 1 94 ? 5.720 -3.633 -3.891 1.00 85.25 94 TYR A C 1
ATOM 773 O O . TYR A 1 94 ? 5.521 -3.288 -2.731 1.00 85.25 94 TYR A O 1
ATOM 781 N N . ILE A 1 95 ? 4.719 -3.793 -4.756 1.00 85.56 95 ILE A N 1
ATOM 782 C CA . ILE A 1 95 ? 3.331 -3.417 -4.452 1.00 85.56 95 ILE A CA 1
ATOM 783 C C . ILE A 1 95 ? 2.749 -4.303 -3.355 1.00 85.56 95 ILE A C 1
ATOM 785 O O . ILE A 1 95 ? 2.131 -3.802 -2.417 1.00 85.56 95 ILE A O 1
ATOM 789 N N . GLY A 1 96 ? 2.975 -5.615 -3.435 1.00 90.06 96 GLY A N 1
ATOM 790 C CA . GLY A 1 96 ? 2.515 -6.561 -2.425 1.00 90.06 96 GLY A CA 1
ATOM 791 C C . GLY A 1 96 ? 3.123 -6.271 -1.055 1.00 90.06 96 GLY A C 1
ATOM 792 O O . GLY A 1 96 ? 2.406 -6.258 -0.052 1.00 90.06 96 GLY A O 1
ATOM 793 N N . SER A 1 97 ? 4.427 -5.979 -1.005 1.00 92.00 97 SER A N 1
ATOM 794 C CA . SER A 1 97 ? 5.091 -5.610 0.248 1.00 92.00 97 SER A CA 1
ATOM 795 C C . SER A 1 97 ? 4.608 -4.255 0.776 1.00 92.00 97 SER A C 1
ATOM 797 O O . SER A 1 97 ? 4.305 -4.165 1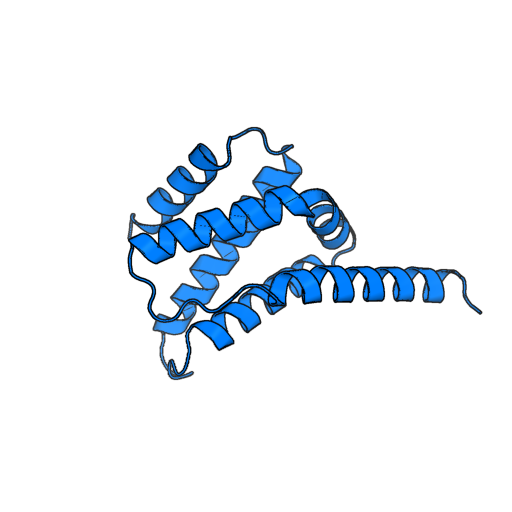.967 1.00 92.00 97 SER A O 1
ATOM 799 N N .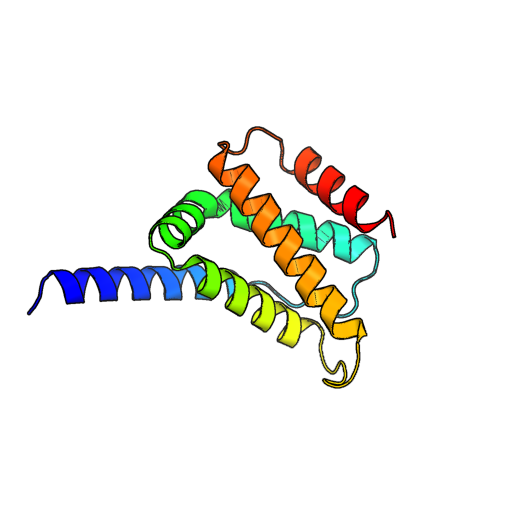 LEU A 1 98 ? 4.449 -3.237 -0.078 1.00 90.69 98 LEU A N 1
ATOM 800 C CA . LEU A 1 98 ? 3.924 -1.920 0.301 1.00 90.69 98 LEU A CA 1
ATOM 801 C C . LEU A 1 98 ? 2.506 -2.029 0.872 1.00 90.69 98 LEU A C 1
ATOM 803 O O . LEU A 1 98 ? 2.256 -1.580 1.990 1.00 90.69 98 LEU A O 1
ATOM 807 N N . TYR A 1 99 ? 1.592 -2.674 0.138 1.00 92.19 99 TYR A N 1
ATOM 808 C CA . TYR A 1 99 ? 0.199 -2.840 0.551 1.00 92.19 99 TYR A CA 1
ATOM 809 C C . TYR A 1 99 ? 0.091 -3.584 1.881 1.00 92.19 99 TYR A C 1
ATOM 811 O O . TYR A 1 99 ? -0.585 -3.117 2.797 1.00 92.19 99 TYR A O 1
ATOM 819 N N . ASN A 1 100 ? 0.783 -4.720 2.019 1.00 95.31 100 ASN A N 1
ATOM 820 C CA . ASN A 1 100 ? 0.731 -5.505 3.248 1.00 95.31 100 ASN A CA 1
ATOM 821 C C . ASN A 1 100 ? 1.312 -4.734 4.444 1.00 95.31 100 ASN A C 1
ATOM 823 O O . ASN A 1 100 ? 0.719 -4.729 5.523 1.00 95.31 100 ASN A O 1
ATOM 827 N N . THR A 1 101 ? 2.439 -4.046 4.249 1.00 96.00 101 THR A N 1
ATOM 828 C CA . THR A 1 101 ? 3.073 -3.241 5.304 1.00 96.00 101 THR A CA 1
ATOM 829 C C . THR A 1 101 ? 2.151 -2.110 5.743 1.00 96.00 101 THR A C 1
ATOM 831 O O . THR A 1 101 ? 1.881 -1.963 6.935 1.00 96.00 101 THR A O 1
ATOM 834 N N . ALA A 1 102 ? 1.588 -1.365 4.791 1.00 94.94 102 ALA A N 1
ATOM 835 C CA . ALA A 1 102 ? 0.659 -0.283 5.080 1.00 94.94 102 ALA A CA 1
ATOM 836 C C . ALA A 1 102 ? -0.612 -0.790 5.776 1.00 94.94 102 ALA A C 1
ATOM 838 O O . ALA A 1 102 ? -1.062 -0.196 6.752 1.00 94.94 102 ALA A O 1
ATOM 839 N N . LEU A 1 103 ? -1.166 -1.922 5.338 1.00 95.81 103 LEU A N 1
ATOM 840 C CA . LEU A 1 103 ? -2.328 -2.539 5.970 1.00 95.81 103 LEU A CA 1
ATOM 841 C C . LEU A 1 103 ? -2.059 -2.918 7.433 1.00 95.81 103 LEU A C 1
ATOM 843 O O . LEU A 1 103 ? -2.917 -2.695 8.288 1.00 95.81 103 LEU A O 1
ATOM 847 N N . MET A 1 104 ? -0.892 -3.491 7.733 1.00 97.12 104 MET A N 1
ATOM 848 C CA . MET A 1 104 ? -0.528 -3.849 9.106 1.00 97.12 104 MET A CA 1
ATOM 849 C C . MET A 1 104 ? -0.257 -2.616 9.967 1.00 97.12 104 MET A C 1
ATOM 851 O O . MET A 1 104 ? -0.751 -2.547 11.091 1.00 97.12 104 MET A O 1
ATOM 855 N N . TRP A 1 105 ? 0.434 -1.614 9.422 1.00 97.81 105 TRP A N 1
ATOM 856 C CA . TRP A 1 105 ? 0.622 -0.314 10.067 1.00 97.81 105 TRP A CA 1
ATOM 857 C C . TRP A 1 105 ? -0.727 0.325 10.432 1.00 97.81 105 TRP A C 1
ATOM 859 O O . TRP A 1 105 ? -0.944 0.720 11.578 1.00 97.81 105 TRP A O 1
ATOM 869 N N . LEU A 1 106 ? -1.695 0.305 9.509 1.00 96.62 106 LEU A N 1
ATOM 870 C CA . LEU A 1 106 ? -3.064 0.767 9.746 1.00 96.62 106 LEU A CA 1
ATOM 871 C C . LEU A 1 106 ? -3.798 -0.040 10.823 1.00 96.62 106 LEU A C 1
ATOM 873 O O . LEU A 1 106 ? -4.366 0.554 11.739 1.00 96.62 106 LEU A O 1
ATOM 877 N N . LYS A 1 107 ? -3.780 -1.378 10.743 1.00 96.12 107 LYS A N 1
ATOM 878 C CA . LYS A 1 107 ? -4.439 -2.266 11.724 1.00 96.12 107 LYS A CA 1
ATOM 879 C C . LYS A 1 107 ? -3.899 -2.073 13.139 1.00 96.12 107 LYS A C 1
ATOM 881 O O . LYS A 1 107 ? -4.652 -2.206 14.099 1.00 96.12 107 LYS A O 1
ATOM 886 N N . ASN A 1 108 ? -2.620 -1.730 13.258 1.00 96.56 108 ASN A N 1
ATOM 887 C CA . ASN A 1 108 ? -1.960 -1.490 14.537 1.00 96.56 108 ASN A CA 1
ATOM 888 C C . ASN A 1 108 ? -2.157 -0.061 15.069 1.00 96.56 108 ASN A C 1
ATOM 890 O O . ASN A 1 108 ? -1.668 0.255 16.156 1.00 96.56 108 ASN A O 1
ATOM 894 N N . GLY A 1 109 ? -2.905 0.780 14.348 1.00 95.44 109 GLY A N 1
ATOM 895 C CA . GLY A 1 109 ? -3.244 2.138 14.763 1.00 95.44 109 GLY A CA 1
ATOM 896 C C . GLY A 1 109 ? -2.251 3.204 14.307 1.00 95.44 109 GLY A C 1
ATOM 897 O O . GLY A 1 109 ? -2.255 4.281 14.890 1.00 95.44 109 GLY A O 1
ATOM 898 N N . LYS A 1 110 ? -1.429 2.927 13.282 1.00 94.31 110 LYS A N 1
ATOM 899 C CA . LYS A 1 110 ? -0.416 3.850 12.741 1.00 94.31 110 LYS A CA 1
ATOM 900 C C . LYS A 1 110 ? 0.515 4.394 13.829 1.00 94.31 110 LYS A C 1
ATOM 902 O O . LYS A 1 110 ? 0.597 5.601 14.031 1.00 94.31 110 LYS A O 1
ATOM 907 N N . ARG A 1 111 ? 1.135 3.490 14.593 1.00 96.19 111 ARG A N 1
ATOM 908 C CA . ARG A 1 111 ? 1.945 3.853 15.770 1.00 96.19 111 ARG A CA 1
ATOM 909 C C . ARG A 1 111 ? 3.244 4.536 15.371 1.00 96.19 111 ARG A C 1
ATOM 911 O O . ARG A 1 111 ? 3.634 5.511 16.000 1.00 96.19 111 ARG A O 1
ATOM 918 N N . GLU A 1 112 ? 3.884 4.003 14.342 1.00 97.25 112 GLU A N 1
ATOM 919 C CA . GLU A 1 112 ? 5.111 4.528 13.761 1.00 97.25 112 GLU A CA 1
ATOM 920 C C . GLU A 1 112 ? 4.797 5.751 12.891 1.00 97.25 112 GLU A C 1
ATOM 922 O O . GLU A 1 112 ? 3.751 5.807 12.232 1.00 97.25 112 GLU A O 1
ATOM 927 N N . SER A 1 113 ? 5.710 6.719 12.870 1.00 96.62 113 SER A N 1
ATOM 928 C CA . SER A 1 113 ? 5.634 7.882 11.986 1.00 96.62 113 SER A CA 1
ATOM 929 C C . SER A 1 113 ? 5.746 7.486 10.511 1.00 96.62 113 SER A C 1
ATOM 931 O O . SER A 1 113 ? 6.205 6.395 10.155 1.00 96.62 113 SER A O 1
ATOM 933 N N . LEU A 1 114 ? 5.329 8.401 9.630 1.00 93.25 114 LEU A N 1
ATOM 934 C CA . LEU A 1 114 ? 5.446 8.218 8.184 1.00 93.25 114 LEU A CA 1
ATOM 935 C C . LEU A 1 114 ? 6.913 8.042 7.766 1.00 93.25 114 LEU A C 1
ATOM 937 O O . LEU A 1 114 ? 7.212 7.247 6.877 1.00 93.25 114 LEU A O 1
ATOM 941 N N . GLU A 1 115 ? 7.819 8.774 8.407 1.00 93.12 115 GLU A N 1
ATOM 942 C CA . GLU A 1 115 ? 9.262 8.694 8.209 1.00 93.12 115 GLU A CA 1
ATOM 943 C C . GLU A 1 115 ? 9.793 7.308 8.594 1.00 93.12 115 GLU A C 1
ATOM 945 O O . GLU A 1 115 ? 10.358 6.624 7.741 1.00 93.12 115 GLU A O 1
ATOM 950 N N . GLU A 1 116 ? 9.529 6.851 9.823 1.00 95.38 116 GLU A N 1
ATOM 951 C CA . GLU A 1 116 ? 10.016 5.560 10.332 1.00 95.38 116 GLU A CA 1
ATOM 952 C C . GLU A 1 116 ? 9.557 4.382 9.463 1.00 95.38 116 GLU A C 1
ATOM 954 O O . GLU A 1 116 ? 10.368 3.534 9.081 1.00 95.38 116 GLU A O 1
ATOM 959 N N . ILE A 1 117 ? 8.266 4.330 9.107 1.00 95.75 117 ILE A N 1
ATOM 960 C CA . ILE A 1 117 ? 7.731 3.216 8.311 1.00 95.75 117 ILE A CA 1
ATOM 961 C C . ILE A 1 117 ? 8.267 3.232 6.873 1.00 95.75 117 ILE A C 1
ATOM 963 O O . ILE A 1 117 ? 8.553 2.175 6.306 1.00 95.75 117 ILE A O 1
ATOM 967 N N . THR A 1 118 ? 8.459 4.423 6.294 1.00 91.75 118 THR A N 1
ATOM 968 C CA . THR A 1 118 ? 9.011 4.579 4.942 1.00 91.75 118 THR A CA 1
ATOM 969 C C . THR A 1 118 ? 10.475 4.157 4.902 1.00 91.75 118 THR A C 1
ATOM 971 O O . THR A 1 118 ? 10.872 3.414 4.001 1.00 91.75 118 THR A O 1
ATOM 974 N N . GLU A 1 119 ? 11.282 4.608 5.864 1.00 91.12 119 GLU A N 1
ATOM 975 C CA . GLU A 1 119 ? 12.703 4.263 5.945 1.00 91.12 119 GLU A CA 1
ATOM 976 C C . GLU A 1 119 ? 12.898 2.762 6.151 1.00 91.12 119 GLU A C 1
ATOM 978 O O . GLU A 1 119 ? 13.668 2.143 5.410 1.00 91.12 119 GLU A O 1
ATOM 983 N N . LEU A 1 120 ? 12.144 2.155 7.075 1.00 92.88 120 LEU A N 1
ATOM 984 C CA . LEU A 1 120 ? 12.176 0.712 7.315 1.00 92.88 120 LEU A CA 1
ATOM 985 C C . LEU A 1 120 ? 11.826 -0.076 6.047 1.00 92.88 120 LEU A C 1
ATOM 987 O O . LEU A 1 120 ? 12.531 -1.018 5.673 1.00 92.88 120 LEU A O 1
ATOM 991 N N . PHE A 1 121 ? 10.754 0.323 5.361 1.00 91.88 121 PHE A N 1
ATOM 992 C CA . PHE A 1 121 ? 10.328 -0.315 4.122 1.00 91.88 121 PHE A CA 1
ATOM 993 C C . PHE A 1 121 ? 11.405 -0.213 3.034 1.00 91.88 121 PHE A C 1
ATOM 995 O O . PHE A 1 121 ? 11.792 -1.224 2.446 1.00 91.88 121 PHE A O 1
ATOM 1002 N N . CYS A 1 122 ? 11.960 0.979 2.807 1.00 86.19 122 CYS A N 1
ATOM 1003 C CA . CYS A 1 122 ? 13.001 1.185 1.802 1.00 86.19 122 CYS A CA 1
ATOM 1004 C C . CYS A 1 122 ? 14.288 0.419 2.132 1.00 86.19 122 CYS A C 1
ATOM 1006 O O . CYS A 1 122 ? 14.912 -0.141 1.230 1.00 86.19 122 CYS A O 1
ATOM 1008 N N . PHE A 1 123 ? 14.673 0.357 3.410 1.00 86.94 123 PHE A N 1
ATOM 1009 C CA . PHE A 1 123 ? 15.809 -0.441 3.866 1.00 86.94 123 PHE A CA 1
ATOM 1010 C C . PHE A 1 123 ? 15.606 -1.929 3.552 1.00 86.94 123 PHE A C 1
ATOM 1012 O O . PHE A 1 123 ? 16.499 -2.568 2.995 1.00 86.94 123 PHE A O 1
ATOM 1019 N N . SER A 1 124 ? 14.406 -2.461 3.809 1.00 85.00 124 SER A N 1
ATOM 1020 C CA . SER A 1 124 ? 14.079 -3.870 3.546 1.00 85.00 124 SER A CA 1
ATOM 1021 C C . SER A 1 124 ? 14.173 -4.256 2.062 1.00 85.00 124 SER A C 1
ATOM 1023 O O . SER A 1 124 ? 14.544 -5.384 1.737 1.00 85.00 124 SER A O 1
ATOM 1025 N N . LEU A 1 125 ? 13.910 -3.312 1.152 1.00 77.31 125 LEU A N 1
ATOM 1026 C CA . LEU A 1 125 ? 14.004 -3.524 -0.296 1.00 77.31 125 LEU A CA 1
ATOM 1027 C C . LEU A 1 125 ? 15.440 -3.458 -0.834 1.00 77.31 125 LEU A C 1
ATOM 1029 O O . LEU A 1 125 ? 15.697 -3.966 -1.922 1.00 77.31 125 LEU A O 1
ATOM 1033 N N . ARG A 1 126 ? 16.372 -2.855 -0.084 1.00 69.38 126 ARG A N 1
ATOM 1034 C CA . ARG A 1 126 ? 17.798 -2.750 -0.448 1.00 69.38 126 ARG A CA 1
ATOM 1035 C C . ARG A 1 126 ? 18.631 -3.964 -0.031 1.00 69.38 126 ARG A C 1
ATOM 1037 O O . ARG A 1 126 ? 19.781 -4.067 -0.435 1.00 69.38 126 ARG A O 1
ATOM 1044 N N . MET A 1 127 ? 18.083 -4.876 0.772 1.00 46.16 127 MET A N 1
ATOM 1045 C CA . MET A 1 127 ? 18.785 -6.072 1.262 1.00 46.16 127 MET A CA 1
ATOM 1046 C C . MET A 1 127 ? 18.853 -7.235 0.246 1.00 46.16 127 MET A C 1
ATOM 1048 O O . MET A 1 127 ? 18.969 -8.395 0.647 1.00 46.16 127 MET A O 1
ATOM 1052 N N . LYS A 1 128 ? 18.775 -6.963 -1.061 1.00 43.31 128 LYS A N 1
ATOM 1053 C CA . LYS A 1 128 ? 18.927 -7.968 -2.123 1.00 43.31 128 LYS A CA 1
ATOM 1054 C C . LYS A 1 128 ? 19.808 -7.472 -3.252 1.00 43.31 128 LYS A C 1
ATOM 1056 O O . LYS A 1 128 ? 19.607 -6.313 -3.671 1.00 43.31 128 LYS A O 1
#

Radius of gyration: 15.86 Å; Cα contacts (8 Å, |Δi|>4): 65; chains: 1; bounding box: 55×24×38 Å

Mean predicted aligned error: 9.52 Å

Secondary structure (DSSP, 8-state):
--HHHHHHHHHHHHHHHHHHHHHTS----S--HHHHHHHHHHHHHHHHHHHHHHHHHHHTT-HHHHHHHHHHHHHHHH----TT-TTHHHHHHHHHHHHHHHHHHHHTTS-S-HHHHHHHHHHHHH--

Foldseek 3Di:
DPPVVVVVVVLVVVVVVLLVVVLPDDADEDDDLVNLLVVLLVLLVSCVVCVVNQQVCVVVVNNVVVLVSQLVSVDVRHPDDPPPDPCSVVSSVSSVLSSVLSNVCSVVPVPDDSVVSSVVSSVVSPPD

Sequence (128 aa):
MDKRKEANLRVKEKIATALLYLLEQKSISQITITELIQNARMGFEFFGRYGQIVLDLHRFGYGSIILDMLNQFHEEVAGTMPHTSIERYRLYIYIGSLYNTALMWLKNGKRESLEEITELFCFSLRMK

pLDDT: mean 75.34, std 16.2, range [39.19, 97.81]

Solvent-accessible surface area (backbone atoms only — not comparable to full-atom values): 7432 Å² total; per-residue (Å²): 131,61,67,67,59,54,51,53,48,53,50,51,50,53,49,50,53,55,49,54,66,59,67,75,61,85,81,63,76,76,81,45,78,66,48,49,50,51,50,47,38,54,51,48,50,49,45,65,76,48,32,69,61,54,50,51,36,40,73,74,67,43,45,62,59,55,52,54,50,54,49,50,55,47,47,69,31,63,50,86,69,58,90,85,46,74,69,60,52,54,56,53,53,50,51,53,50,51,52,52,51,44,51,51,39,48,76,69,65,52,79,64,51,72,64,58,55,35,52,52,52,52,54,66,68,63,77,113